Protein AF-A0A7C1IPH8-F1 (afdb_monomer)

Foldseek 3Di:
DDDDDPPPPQPPWDFPDKDKAFALFKKWFFQQQFKKAWQAAWKWKDDDPDTDIHHHGDMDTDPRDSATIMMHGDDGDITIMTRTDGDDPDDDPDPPPRPDMDTFDPLLSVCSNPPDLALVVLCVSLVVGPGPNSNLVSLVVSCVSPVPDPSSVVVSVVSVVVVD

Secondary structure (DSSP, 8-state):
-------------EEEEEEEE-TT--EEPPTT--EEEEEESEEEEEETTEEEEE-TT-EEE----SSPPEEEEESSSPEEEEEEE---SS--------PPPEEPPHHHHHHHHS--S-HHHHHHHHHH--SHHHHHHHHHHHHHH-TT-HHHHHHHHHHHHTT-

Mean predicted aligned error: 10.87 Å

Radius of gyration: 18.52 Å; Cα contacts (8 Å, |Δi|>4): 297; chains: 1; bounding box: 38×37×66 Å

Structure (mmCIF, N/CA/C/O backbone):
data_AF-A0A7C1IPH8-F1
#
_entry.id   AF-A0A7C1IPH8-F1
#
loop_
_atom_site.group_PDB
_atom_site.id
_atom_site.type_symbol
_atom_site.label_atom_id
_atom_site.label_alt_id
_atom_site.label_comp_id
_atom_site.label_asym_id
_atom_site.label_entity_id
_atom_site.label_seq_id
_atom_site.pdbx_PDB_ins_code
_atom_site.Cartn_x
_atom_site.Cartn_y
_atom_site.Cartn_z
_atom_site.occupancy
_atom_site.B_iso_or_equiv
_atom_site.auth_seq_id
_atom_site.auth_comp_id
_atom_site.auth_asym_id
_atom_site.auth_atom_id
_atom_site.pdbx_PDB_model_num
ATOM 1 N N . MET A 1 1 ? -18.728 -24.948 50.540 1.00 36.88 1 MET A N 1
ATOM 2 C CA . MET A 1 1 ? -18.275 -24.980 49.131 1.00 36.88 1 MET A CA 1
ATOM 3 C C . MET A 1 1 ? -18.572 -23.622 48.526 1.00 36.88 1 MET A C 1
ATOM 5 O O . MET A 1 1 ? -19.739 -23.304 48.359 1.00 36.88 1 MET A O 1
ATOM 9 N N . SER A 1 2 ? -17.550 -22.794 48.306 1.00 34.00 2 SER A N 1
ATOM 10 C CA . SER A 1 2 ? -17.708 -21.479 47.674 1.00 34.00 2 SER A CA 1
ATOM 11 C C . SER A 1 2 ? -17.133 -21.572 46.264 1.00 34.00 2 SER A C 1
ATOM 13 O O . SER A 1 2 ? -15.961 -21.910 46.103 1.00 34.00 2 SER A O 1
ATOM 15 N N . LEU A 1 3 ? -17.974 -21.373 45.250 1.00 33.91 3 LEU A N 1
ATOM 16 C CA . LEU A 1 3 ? -17.565 -21.353 43.848 1.00 33.91 3 LEU A CA 1
ATOM 17 C C . LEU A 1 3 ? -16.986 -19.968 43.540 1.00 33.91 3 LEU A C 1
ATOM 19 O O . LEU A 1 3 ? -17.721 -18.994 43.395 1.00 33.91 3 LEU A O 1
ATOM 23 N N . SER A 1 4 ? -15.660 -19.879 43.452 1.00 34.00 4 SER A N 1
ATOM 24 C CA . SER A 1 4 ? -14.969 -18.685 42.967 1.00 34.00 4 SER A CA 1
ATOM 25 C C . SER A 1 4 ? -15.110 -18.602 41.448 1.00 34.00 4 SER A C 1
ATOM 27 O O . SER A 1 4 ? -14.339 -19.210 40.709 1.00 34.00 4 SER A O 1
ATOM 29 N N . PHE A 1 5 ? -16.091 -17.842 40.965 1.00 37.19 5 PHE A N 1
ATOM 30 C CA . PHE A 1 5 ? -16.145 -17.448 39.560 1.00 37.19 5 PHE A CA 1
ATOM 31 C C . PHE A 1 5 ? -15.049 -16.411 39.305 1.00 37.19 5 PHE A C 1
ATOM 33 O O . PHE A 1 5 ? -15.178 -15.239 39.650 1.00 37.19 5 PHE A O 1
ATOM 40 N N . THR A 1 6 ? -13.934 -16.841 38.714 1.00 37.81 6 THR A N 1
ATOM 41 C CA . THR A 1 6 ? -12.937 -15.916 38.170 1.00 37.81 6 THR A CA 1
ATOM 42 C C . THR A 1 6 ? -13.514 -15.305 36.896 1.00 37.81 6 THR A C 1
ATOM 44 O O . THR A 1 6 ? -13.303 -15.814 35.796 1.00 37.81 6 THR A O 1
ATOM 47 N N . THR A 1 7 ? -14.280 -14.223 37.035 1.00 38.22 7 THR A N 1
ATOM 48 C CA . THR A 1 7 ? -14.672 -13.385 35.900 1.00 38.22 7 THR A CA 1
ATOM 49 C C . THR A 1 7 ? -13.395 -12.861 35.249 1.00 38.22 7 THR A C 1
ATOM 51 O O . THR A 1 7 ? -12.765 -11.925 35.740 1.00 38.22 7 THR A O 1
ATOM 54 N N . ARG A 1 8 ? -12.978 -13.480 34.138 1.00 40.91 8 ARG A N 1
ATOM 55 C CA . ARG A 1 8 ? -12.065 -12.839 33.191 1.00 40.91 8 ARG A CA 1
ATOM 56 C C . ARG A 1 8 ? -12.811 -11.619 32.666 1.00 40.91 8 ARG A C 1
ATOM 58 O O . ARG A 1 8 ? -13.712 -11.760 31.847 1.00 40.91 8 ARG A O 1
ATOM 65 N N . ILE A 1 9 ? -12.463 -10.434 33.157 1.00 48.25 9 ILE A N 1
ATOM 66 C CA . ILE A 1 9 ? -12.858 -9.181 32.518 1.00 48.25 9 ILE A CA 1
ATOM 67 C C . ILE A 1 9 ? -12.141 -9.174 31.165 1.00 48.25 9 ILE A C 1
ATOM 69 O O . ILE A 1 9 ? -10.953 -8.870 31.075 1.00 48.25 9 ILE A O 1
ATOM 73 N N . ILE A 1 10 ? -12.834 -9.618 30.118 1.00 45.31 10 ILE A N 1
ATOM 74 C CA . ILE A 1 10 ? -12.374 -9.461 28.744 1.00 45.31 10 ILE A CA 1
ATOM 75 C C . ILE A 1 10 ? -12.617 -7.988 28.430 1.00 45.31 10 ILE A C 1
ATOM 77 O O . ILE A 1 10 ? -13.758 -7.585 28.214 1.00 45.31 10 ILE A O 1
ATOM 81 N N . ASN A 1 11 ? -11.573 -7.161 28.493 1.00 48.81 11 ASN A N 1
ATOM 82 C CA . ASN A 1 11 ? -11.686 -5.777 28.042 1.00 48.81 11 ASN A CA 1
ATOM 83 C C . ASN A 1 11 ? -12.202 -5.783 26.593 1.00 48.81 11 ASN A C 1
ATOM 85 O O . ASN A 1 11 ? -11.651 -6.528 25.772 1.00 48.81 11 ASN A O 1
ATOM 89 N N . PRO A 1 12 ? -13.243 -4.998 26.261 1.00 55.94 12 PRO A N 1
ATOM 90 C CA . PRO A 1 12 ? -13.716 -4.915 24.891 1.00 55.94 12 PRO A CA 1
ATOM 91 C C . PRO A 1 12 ? -12.575 -4.418 24.001 1.00 55.94 12 PRO A C 1
ATOM 93 O O . PRO A 1 12 ? -11.804 -3.543 24.395 1.00 55.94 12 PRO A O 1
ATOM 96 N N . THR A 1 13 ? -12.447 -4.999 22.809 1.00 66.00 13 THR A N 1
ATOM 97 C CA . THR A 1 13 ? -11.514 -4.518 21.789 1.00 66.00 13 THR A CA 1
ATOM 98 C C . THR A 1 13 ? -11.797 -3.041 21.517 1.00 66.00 13 THR A C 1
ATOM 100 O O . THR A 1 13 ? -12.854 -2.697 20.989 1.00 66.00 13 THR A O 1
ATOM 103 N N . GLU A 1 14 ? -10.872 -2.167 21.903 1.00 79.88 14 GLU A N 1
ATOM 104 C CA . GLU A 1 14 ? -11.040 -0.722 21.778 1.00 79.88 14 GLU A CA 1
ATOM 105 C C . GLU A 1 14 ? -10.622 -0.285 20.371 1.00 79.88 14 GLU A C 1
ATOM 107 O O . GLU A 1 14 ? -9.553 -0.656 19.881 1.00 79.88 14 GLU A O 1
ATOM 112 N N . VAL A 1 15 ? -11.466 0.497 19.699 1.00 83.69 15 VAL A N 1
ATOM 113 C CA . VAL A 1 15 ? -11.115 1.101 18.409 1.00 83.69 15 VAL A CA 1
ATOM 114 C C . VAL A 1 15 ? -10.265 2.337 18.688 1.00 83.69 15 VAL A C 1
ATOM 116 O O . VAL A 1 15 ? -10.769 3.333 19.194 1.00 83.69 15 VAL A O 1
ATOM 119 N N . LEU A 1 16 ? -8.978 2.276 18.345 1.00 83.81 16 LEU A N 1
ATOM 120 C CA . LEU A 1 16 ? -8.048 3.400 18.502 1.00 83.81 16 LEU A CA 1
ATOM 121 C C . LEU A 1 16 ? -8.260 4.463 17.429 1.00 83.81 16 LEU A C 1
ATOM 123 O O . LEU A 1 16 ? -8.065 5.651 17.663 1.00 83.81 16 LEU A O 1
ATOM 127 N N . MET A 1 17 ? -8.606 4.019 16.224 1.00 85.94 17 MET A N 1
ATOM 128 C CA . MET A 1 17 ? -8.743 4.878 15.060 1.00 85.94 17 MET A CA 1
ATOM 129 C C . MET A 1 17 ? -9.643 4.213 14.030 1.00 85.94 17 MET A C 1
ATOM 131 O O . MET A 1 17 ? -9.601 2.996 13.843 1.00 85.94 17 MET A O 1
ATOM 135 N N . ARG A 1 18 ? -10.399 5.038 13.309 1.00 91.19 18 ARG A N 1
ATOM 136 C CA . ARG A 1 18 ? -11.111 4.639 12.101 1.00 91.19 18 ARG A CA 1
ATOM 137 C C . ARG A 1 18 ? -10.546 5.412 10.912 1.00 91.19 18 ARG A C 1
ATOM 139 O O . ARG A 1 18 ? -10.601 6.637 10.891 1.00 91.19 18 ARG A O 1
ATOM 146 N N . LEU A 1 19 ? -9.994 4.684 9.950 1.00 89.94 19 LEU A N 1
ATOM 147 C CA . LEU A 1 19 ? -9.531 5.202 8.672 1.00 89.94 19 LEU A CA 1
ATOM 148 C C . LEU A 1 19 ? -10.646 5.042 7.639 1.00 89.94 19 LEU A C 1
ATOM 150 O O . LEU A 1 19 ? -11.182 3.949 7.458 1.00 89.94 19 LEU A O 1
ATOM 154 N N . VAL A 1 20 ? -10.945 6.132 6.942 1.00 92.69 20 VAL A N 1
ATOM 155 C CA . VAL A 1 20 ? -11.792 6.139 5.750 1.00 92.69 20 VAL A CA 1
ATOM 156 C C . VAL A 1 20 ? -10.888 6.400 4.551 1.00 92.69 20 VAL A C 1
ATOM 158 O O . VAL A 1 20 ? -10.211 7.427 4.519 1.00 92.69 20 VAL A O 1
ATOM 161 N N . ALA A 1 21 ? -10.849 5.467 3.601 1.00 88.75 21 ALA A N 1
ATOM 162 C CA . ALA A 1 21 ? -10.039 5.578 2.391 1.00 88.75 21 ALA A CA 1
ATOM 163 C C . ALA A 1 21 ? -10.924 5.518 1.141 1.00 88.75 21 ALA A C 1
ATOM 165 O O . ALA A 1 21 ? -11.785 4.639 1.019 1.00 88.75 21 ALA A O 1
ATOM 166 N N . TYR A 1 22 ? -10.712 6.460 0.220 1.00 89.56 22 TYR A N 1
ATOM 167 C CA . TYR A 1 22 ? -11.470 6.543 -1.026 1.00 89.56 22 TYR A CA 1
ATOM 168 C C . TYR A 1 22 ? -10.852 5.659 -2.118 1.00 89.56 22 TYR A C 1
ATOM 170 O O . TYR A 1 22 ? -9.647 5.392 -2.082 1.00 89.56 22 TYR A O 1
ATOM 178 N N . PRO A 1 23 ? -11.653 5.199 -3.097 1.00 84.56 23 PRO A N 1
ATOM 179 C CA . PRO A 1 23 ? -11.152 4.414 -4.222 1.00 84.56 23 PRO A CA 1
ATOM 180 C C . PRO A 1 23 ? -9.942 5.062 -4.902 1.00 84.56 23 PRO A C 1
ATOM 182 O O . PRO A 1 23 ? -9.924 6.270 -5.131 1.00 84.56 23 PRO A O 1
ATOM 185 N N . GLY A 1 24 ? -8.934 4.249 -5.220 1.00 80.44 24 GLY A N 1
ATOM 186 C CA . GLY A 1 24 ? -7.687 4.710 -5.841 1.00 80.44 24 GLY A CA 1
ATOM 187 C C . GLY A 1 24 ? -6.707 5.402 -4.888 1.00 80.44 24 GLY A C 1
ATOM 188 O O . GLY A 1 24 ? -5.622 5.788 -5.315 1.00 80.44 24 GLY A O 1
ATOM 189 N N . GLU A 1 25 ? -7.043 5.551 -3.604 1.00 86.12 25 GLU A N 1
ATOM 190 C CA . GLU A 1 25 ? -6.123 6.095 -2.610 1.00 86.12 25 GLU A CA 1
ATOM 191 C C . GLU A 1 25 ? -5.395 4.991 -1.839 1.00 86.12 25 GLU A C 1
ATOM 193 O O . GLU A 1 25 ? -5.868 3.863 -1.684 1.00 86.12 25 GLU A O 1
ATOM 198 N N . ALA A 1 26 ? -4.233 5.335 -1.295 1.00 88.38 26 ALA A N 1
ATOM 199 C CA . ALA A 1 26 ? -3.554 4.503 -0.320 1.00 88.38 26 ALA A CA 1
ATOM 200 C C . ALA A 1 26 ? -3.078 5.338 0.867 1.00 88.38 26 ALA A C 1
ATOM 202 O O . ALA A 1 26 ? -2.808 6.538 0.776 1.00 88.38 26 ALA A O 1
ATOM 203 N N . TYR A 1 27 ? -2.993 4.680 2.011 1.00 89.62 27 TYR A N 1
ATOM 204 C CA . TYR A 1 27 ? -2.721 5.304 3.292 1.00 89.62 27 TYR A CA 1
ATOM 205 C C . TYR A 1 27 ? -1.700 4.490 4.058 1.00 89.62 27 TYR A C 1
ATOM 207 O O . TYR A 1 27 ? -1.701 3.260 4.030 1.00 89.62 27 TYR A O 1
ATOM 215 N N . ARG A 1 28 ? -0.846 5.188 4.796 1.00 89.31 28 ARG A N 1
ATOM 216 C CA . ARG A 1 28 ? 0.034 4.577 5.782 1.00 89.31 28 ARG A CA 1
ATOM 217 C C . ARG A 1 28 ? -0.700 4.478 7.105 1.00 89.31 28 ARG A C 1
ATOM 219 O O . ARG A 1 28 ? -1.205 5.478 7.619 1.00 89.31 28 ARG A O 1
ATOM 226 N N . LEU A 1 29 ? -0.729 3.274 7.657 1.00 88.00 29 LEU A N 1
ATOM 227 C CA . LEU A 1 29 ? -1.179 3.041 9.017 1.00 88.00 29 LEU A CA 1
ATOM 228 C C . LEU A 1 29 ? -0.115 3.518 10.014 1.00 88.00 29 LEU A C 1
ATOM 230 O O . LEU A 1 29 ? 1.077 3.470 9.702 1.00 88.00 29 LEU A O 1
ATOM 234 N N . PRO A 1 30 ? -0.516 3.947 11.219 1.00 82.00 30 PRO A N 1
ATOM 235 C CA . PRO A 1 30 ? 0.409 4.346 12.272 1.00 82.00 30 PRO A CA 1
ATOM 236 C C . PRO A 1 30 ? 1.481 3.281 12.524 1.00 82.00 30 PRO A C 1
ATOM 238 O O . PRO A 1 30 ? 1.187 2.078 12.534 1.00 82.00 30 PRO A O 1
ATOM 241 N N . ALA A 1 31 ? 2.721 3.709 12.764 1.00 75.00 31 ALA A N 1
ATOM 242 C CA . ALA A 1 31 ? 3.764 2.794 13.219 1.00 75.00 31 ALA A CA 1
ATOM 243 C C . ALA A 1 31 ? 3.320 2.107 14.524 1.00 75.00 31 ALA A C 1
ATOM 245 O O . ALA A 1 31 ? 2.668 2.719 15.370 1.00 75.00 31 ALA A O 1
ATOM 246 N N . GLY A 1 32 ? 3.624 0.816 14.672 1.00 75.12 32 GLY A N 1
ATOM 247 C CA . GLY A 1 32 ? 3.166 0.034 15.824 1.00 75.12 32 GLY A CA 1
ATOM 248 C C . GLY A 1 32 ? 1.694 -0.401 15.788 1.00 75.12 32 GLY A C 1
ATOM 249 O O . GLY A 1 32 ? 1.239 -1.009 16.758 1.00 75.12 32 GLY A O 1
ATOM 250 N N . THR A 1 33 ? 0.957 -0.158 14.693 1.00 80.56 33 THR A N 1
ATOM 251 C CA . THR A 1 33 ? -0.367 -0.771 14.475 1.00 80.56 33 THR A CA 1
ATOM 252 C C . THR A 1 33 ? -0.250 -2.289 14.585 1.00 80.56 33 THR A C 1
ATOM 254 O O . THR A 1 33 ? 0.511 -2.902 13.841 1.00 80.56 33 THR A O 1
ATOM 257 N N . ARG A 1 34 ? -1.006 -2.895 15.507 1.00 81.19 34 ARG A N 1
ATOM 258 C CA . ARG A 1 34 ? -0.957 -4.346 15.769 1.00 81.19 34 ARG A CA 1
ATOM 259 C C . ARG A 1 34 ? -2.128 -5.108 15.194 1.00 81.19 34 ARG A C 1
ATOM 261 O O . ARG A 1 34 ? -1.995 -6.278 14.875 1.00 81.19 34 ARG A O 1
ATOM 268 N N . HIS A 1 35 ? -3.284 -4.470 15.104 1.00 87.62 35 HIS A N 1
ATOM 269 C CA . HIS A 1 35 ? -4.503 -5.135 14.694 1.00 87.62 35 HIS A CA 1
ATOM 270 C C . HIS A 1 35 ? -5.353 -4.190 13.881 1.00 87.62 35 HIS A C 1
ATOM 272 O O . HIS A 1 35 ? -5.535 -3.030 14.256 1.00 87.62 35 HIS A O 1
ATOM 278 N N . VAL A 1 36 ? -5.899 -4.724 12.798 1.00 91.12 36 VAL A N 1
ATOM 279 C CA . VAL A 1 36 ? -6.865 -4.013 11.975 1.00 91.12 36 VAL A CA 1
ATOM 280 C C . VAL A 1 36 ? -8.072 -4.883 11.696 1.00 91.12 36 VAL A C 1
ATOM 282 O O . VAL A 1 36 ? -7.944 -6.106 11.611 1.00 91.12 36 VAL A O 1
ATOM 285 N N . ARG A 1 37 ? -9.230 -4.246 11.542 1.00 93.69 37 ARG A N 1
ATOM 286 C CA . ARG A 1 37 ? -10.480 -4.876 11.112 1.00 93.69 37 ARG A CA 1
ATOM 287 C C . ARG A 1 37 ? -11.121 -4.049 10.011 1.00 93.69 37 ARG A C 1
ATOM 289 O O . ARG A 1 37 ? -11.152 -2.822 10.105 1.00 93.69 37 ARG A O 1
ATOM 296 N N . ILE A 1 38 ? -11.659 -4.715 8.998 1.00 94.25 38 ILE A N 1
ATOM 297 C CA . ILE A 1 38 ? -12.398 -4.047 7.928 1.00 94.25 38 ILE A CA 1
ATOM 298 C C . ILE A 1 38 ? -13.866 -3.955 8.327 1.00 94.25 38 ILE A C 1
ATOM 300 O O . ILE A 1 38 ? -14.495 -4.959 8.644 1.00 94.25 38 ILE A O 1
ATOM 304 N N . GLN A 1 39 ? -14.412 -2.745 8.330 1.00 93.75 39 GLN A N 1
ATOM 305 C CA . GLN A 1 39 ? -15.835 -2.502 8.571 1.00 93.75 39 GLN A CA 1
ATOM 306 C C .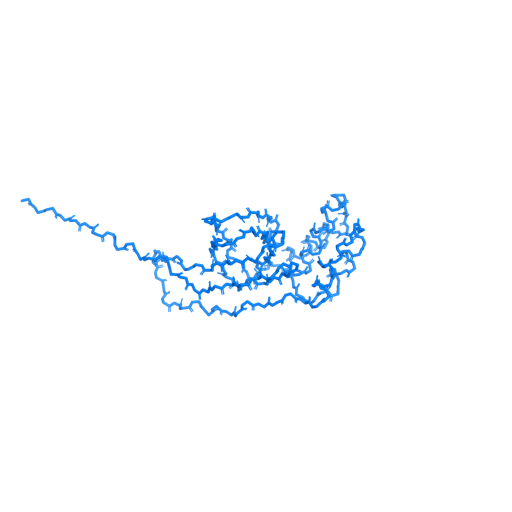 GLN A 1 39 ? -16.626 -2.450 7.265 1.00 93.75 39 GLN A C 1
ATOM 308 O O . GLN A 1 39 ? -17.755 -2.922 7.209 1.00 93.75 39 GLN A O 1
ATOM 313 N N . ASN A 1 40 ? -16.034 -1.888 6.210 1.00 92.94 40 ASN A N 1
ATOM 314 C CA . ASN A 1 40 ? -16.680 -1.760 4.908 1.00 92.94 40 ASN A CA 1
ATOM 315 C C . ASN A 1 40 ? -15.653 -1.813 3.779 1.00 92.94 40 ASN A C 1
ATOM 317 O O . ASN A 1 40 ? -14.570 -1.252 3.928 1.00 92.94 40 ASN A O 1
ATOM 321 N N . GLY A 1 41 ? -16.028 -2.401 2.642 1.00 90.19 41 GLY A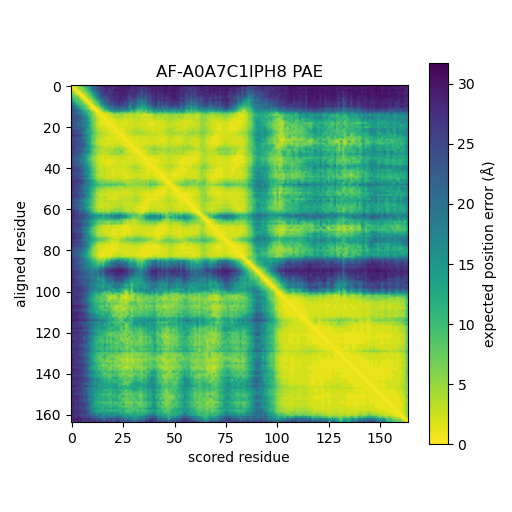 N 1
ATOM 322 C CA . GLY A 1 41 ? -15.163 -2.541 1.470 1.00 90.19 41 GLY A CA 1
ATOM 323 C C . GLY A 1 41 ? -14.175 -3.703 1.587 1.00 90.19 41 GLY A C 1
ATOM 324 O O . GLY A 1 41 ? -14.239 -4.501 2.518 1.00 90.19 41 GLY A O 1
ATOM 325 N N . HIS A 1 42 ? -13.267 -3.793 0.618 1.00 90.00 42 HIS A N 1
ATOM 326 C CA . HIS A 1 42 ? -12.136 -4.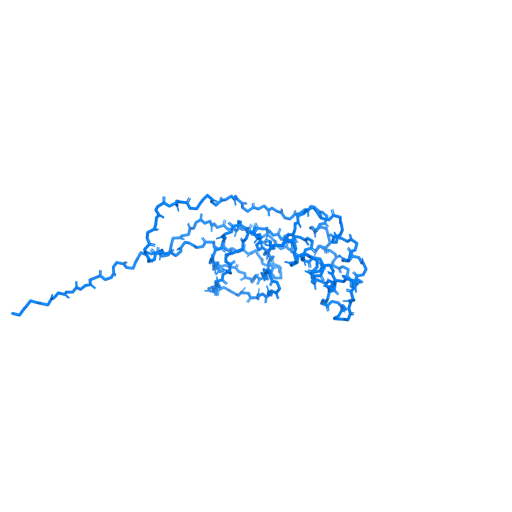715 0.651 1.00 90.00 42 HIS A CA 1
ATOM 327 C C . HIS A 1 42 ? -10.849 -3.902 0.722 1.00 90.00 42 HIS A C 1
ATOM 329 O O . HIS A 1 42 ? -10.739 -2.851 0.091 1.00 90.00 42 HIS A O 1
ATOM 335 N N . ALA A 1 43 ? -9.883 -4.377 1.493 1.00 92.94 43 ALA A N 1
ATOM 336 C CA . ALA A 1 43 ? -8.579 -3.760 1.628 1.00 92.94 43 ALA A CA 1
ATOM 337 C C . ALA A 1 43 ? -7.515 -4.667 1.034 1.00 92.94 43 ALA A C 1
ATOM 339 O O . ALA A 1 43 ? -7.503 -5.870 1.285 1.00 92.94 43 ALA A O 1
ATOM 340 N N . TRP A 1 44 ? -6.567 -4.065 0.333 1.00 90.94 44 TRP A N 1
ATOM 341 C CA . TRP A 1 44 ? -5.241 -4.629 0.181 1.00 90.94 44 TRP A CA 1
ATOM 342 C C . TRP A 1 44 ? -4.322 -3.957 1.192 1.00 90.94 44 TRP A C 1
ATOM 344 O O . TRP A 1 44 ? -4.258 -2.728 1.272 1.00 90.94 44 TRP A O 1
ATOM 354 N N . LEU A 1 45 ? -3.635 -4.765 1.990 1.00 90.00 45 LEU A N 1
ATOM 355 C CA . LEU A 1 45 ? -2.716 -4.312 3.019 1.00 90.00 45 LEU A CA 1
ATOM 356 C C . LEU A 1 45 ? -1.341 -4.924 2.778 1.00 90.00 45 LEU A C 1
ATOM 358 O O . LEU A 1 45 ? -1.213 -6.141 2.658 1.00 90.00 45 LEU A O 1
ATOM 362 N N . SER A 1 46 ? -0.312 -4.082 2.771 1.00 86.31 46 SER A N 1
ATOM 363 C CA . SER A 1 46 ? 1.080 -4.494 2.607 1.00 86.31 46 SER A CA 1
ATOM 364 C C . SER A 1 46 ? 1.931 -4.093 3.800 1.00 86.31 46 SER A C 1
ATOM 366 O O . SER A 1 46 ? 2.017 -2.915 4.169 1.00 86.31 46 SER A O 1
ATOM 368 N N . LEU A 1 47 ? 2.587 -5.084 4.402 1.00 82.31 47 LEU A N 1
ATOM 369 C CA . LEU A 1 47 ? 3.527 -4.905 5.505 1.00 82.31 47 LEU A CA 1
ATOM 370 C C . LEU A 1 47 ? 4.634 -5.964 5.429 1.00 82.31 47 LEU A C 1
ATOM 372 O O . LEU A 1 47 ? 4.352 -7.153 5.349 1.00 82.31 47 LEU A O 1
ATOM 376 N N . GLN A 1 48 ? 5.903 -5.545 5.485 1.00 72.56 48 GLN A N 1
ATOM 377 C CA . GLN A 1 48 ? 7.075 -6.430 5.617 1.00 72.56 48 GLN A CA 1
ATOM 378 C C . GLN A 1 48 ? 7.127 -7.649 4.689 1.00 72.56 48 GLN A C 1
ATOM 380 O O . GLN A 1 48 ? 7.477 -8.740 5.123 1.00 72.56 48 GLN A O 1
ATOM 385 N N . GLY A 1 49 ? 6.816 -7.512 3.403 1.00 66.12 49 GLY A N 1
ATOM 386 C CA . GLY A 1 49 ? 6.910 -8.700 2.550 1.00 66.12 49 GLY A CA 1
ATOM 387 C C . GLY A 1 49 ? 5.638 -9.546 2.520 1.00 66.12 49 GLY A C 1
ATOM 388 O O . GLY A 1 49 ? 5.622 -10.569 1.839 1.00 66.12 49 GLY A O 1
ATOM 389 N N . ARG A 1 50 ? 4.581 -9.136 3.227 1.00 75.06 50 ARG A N 1
ATOM 390 C CA . ARG A 1 50 ? 3.299 -9.831 3.249 1.00 75.06 50 ARG A CA 1
ATOM 391 C C . ARG A 1 50 ? 2.199 -8.910 2.752 1.00 75.06 50 ARG A C 1
ATOM 393 O O . ARG A 1 50 ? 1.976 -7.838 3.311 1.00 75.06 50 ARG A O 1
ATOM 400 N N . ASP A 1 51 ? 1.531 -9.370 1.707 1.00 84.06 51 ASP A N 1
ATOM 401 C CA . ASP A 1 51 ? 0.335 -8.739 1.171 1.00 84.06 51 ASP A CA 1
ATOM 402 C C . ASP A 1 51 ? -0.868 -9.558 1.617 1.00 84.06 51 ASP A C 1
ATOM 404 O O . ASP A 1 51 ? -0.863 -10.790 1.534 1.00 84.06 51 ASP A O 1
ATOM 408 N N . VAL A 1 52 ? -1.865 -8.874 2.160 1.00 87.19 52 VAL A N 1
ATOM 409 C CA . VAL A 1 52 ? -3.082 -9.489 2.677 1.00 87.19 52 VAL A CA 1
ATOM 410 C C . VAL A 1 52 ? -4.262 -8.747 2.083 1.00 87.19 52 VAL A C 1
ATOM 412 O O . VAL A 1 52 ? -4.333 -7.521 2.150 1.00 87.19 52 VAL A O 1
ATOM 415 N N . VAL A 1 53 ? -5.182 -9.505 1.500 1.00 89.38 53 VAL A N 1
ATOM 416 C CA . VAL A 1 53 ? -6.496 -9.001 1.117 1.00 89.38 53 VAL A CA 1
ATOM 417 C C . VAL A 1 53 ? -7.444 -9.278 2.271 1.00 89.38 53 VAL A C 1
ATOM 419 O O . VAL A 1 53 ? -7.441 -10.388 2.796 1.00 89.38 53 VAL A O 1
ATOM 422 N N . LEU A 1 54 ? -8.203 -8.266 2.681 1.00 91.56 54 LEU A N 1
ATOM 423 C CA . LEU A 1 54 ? -9.186 -8.369 3.752 1.00 91.56 54 LEU A CA 1
ATOM 424 C C . LEU A 1 54 ? -10.545 -7.869 3.265 1.00 91.56 54 LEU A C 1
ATOM 426 O O . LEU A 1 54 ? -10.635 -6.773 2.712 1.00 91.56 54 LEU A O 1
ATOM 430 N N . GLY A 1 55 ? -11.591 -8.653 3.484 1.00 90.12 55 GLY A N 1
ATOM 431 C CA . GLY A 1 55 ? -12.988 -8.285 3.264 1.00 90.12 55 GLY A CA 1
ATOM 432 C C . GLY A 1 55 ? -13.701 -7.808 4.535 1.00 90.12 55 GLY A C 1
ATOM 433 O O . GLY A 1 55 ? -13.109 -7.789 5.616 1.00 90.12 55 GLY A O 1
ATOM 434 N N . PRO A 1 56 ? -14.983 -7.417 4.434 1.00 91.06 56 PRO A N 1
ATOM 435 C CA . PRO A 1 56 ? -15.764 -6.927 5.568 1.00 91.06 56 PRO A CA 1
ATOM 436 C C . PRO A 1 56 ? -15.816 -7.923 6.733 1.00 91.06 56 PRO A C 1
ATOM 438 O O . PRO A 1 56 ? -16.048 -9.113 6.546 1.00 91.06 56 PRO A O 1
ATOM 441 N N . GLY A 1 57 ? -15.614 -7.425 7.952 1.00 87.75 57 GLY A N 1
ATOM 442 C CA . GLY A 1 57 ? -15.561 -8.223 9.178 1.00 87.75 57 GLY A CA 1
ATOM 443 C C . GLY A 1 57 ? -14.229 -8.944 9.403 1.00 87.75 57 GLY A C 1
ATOM 444 O O . GLY A 1 57 ? -13.938 -9.322 10.541 1.00 87.75 57 GLY A O 1
ATOM 445 N N . GLU A 1 58 ? -13.392 -9.089 8.371 1.00 91.56 58 GLU A N 1
ATOM 446 C CA . GLU A 1 58 ? -12.097 -9.744 8.507 1.00 91.56 58 GLU A CA 1
ATOM 447 C C . GLU A 1 58 ? -11.117 -8.893 9.311 1.00 91.56 58 GLU A C 1
ATOM 449 O O . GLU A 1 58 ? -11.127 -7.654 9.311 1.00 91.56 58 GLU A O 1
ATOM 454 N N . ARG A 1 59 ? -10.249 -9.605 10.025 1.00 89.19 59 ARG A N 1
ATOM 455 C CA . ARG A 1 59 ? -9.279 -9.049 10.953 1.00 89.19 59 ARG A CA 1
ATOM 456 C C . ARG A 1 59 ? -7.925 -9.686 10.702 1.00 89.19 59 ARG A C 1
ATOM 458 O O . ARG A 1 59 ? -7.835 -10.898 10.541 1.00 89.19 59 ARG A O 1
ATOM 465 N N . THR A 1 60 ? -6.866 -8.886 10.773 1.00 87.94 60 THR A N 1
ATOM 466 C CA . THR A 1 60 ? -5.501 -9.417 10.806 1.00 87.94 60 THR A CA 1
ATOM 467 C C . THR A 1 60 ? -4.695 -8.798 11.933 1.00 87.94 60 THR A C 1
ATOM 469 O O . THR A 1 60 ? -4.849 -7.618 12.270 1.00 87.94 60 THR A O 1
ATOM 472 N N . ALA A 1 61 ? -3.807 -9.610 12.500 1.00 85.62 61 ALA A N 1
ATOM 473 C CA . ALA A 1 61 ? -2.675 -9.110 13.252 1.00 85.62 61 ALA A CA 1
ATOM 474 C C . ALA A 1 61 ? -1.608 -8.609 12.273 1.00 85.62 61 ALA A C 1
ATOM 476 O O . ALA A 1 61 ? -1.366 -9.204 11.220 1.00 85.62 61 ALA A O 1
ATOM 477 N N . LEU A 1 62 ? -0.995 -7.493 12.630 1.00 79.75 62 LEU A N 1
ATOM 478 C CA . LEU A 1 62 ? 0.164 -6.910 11.989 1.00 79.75 62 LEU A CA 1
ATOM 479 C C . LEU A 1 62 ? 1.332 -7.087 12.951 1.00 79.75 62 LEU A C 1
ATOM 481 O O . LEU A 1 62 ? 1.223 -6.784 14.142 1.00 79.75 62 LEU A O 1
ATOM 485 N N . ASN A 1 63 ? 2.457 -7.574 12.439 1.00 71.19 63 ASN A N 1
ATOM 486 C CA . ASN A 1 63 ? 3.673 -7.612 13.235 1.00 71.19 63 ASN A CA 1
ATOM 487 C C . ASN A 1 63 ? 4.052 -6.176 13.604 1.00 71.19 63 ASN A C 1
ATOM 489 O O . ASN A 1 63 ? 4.049 -5.289 12.749 1.00 71.19 63 ASN A O 1
ATOM 493 N N . THR A 1 64 ? 4.386 -5.945 14.873 1.00 62.97 64 THR A N 1
ATOM 494 C CA . THR A 1 64 ? 4.868 -4.646 15.345 1.00 62.97 64 THR A CA 1
ATOM 495 C C . THR A 1 64 ? 6.174 -4.303 14.656 1.00 62.97 64 THR A C 1
ATOM 497 O O . THR A 1 64 ? 7.246 -4.730 15.080 1.00 62.97 64 THR A O 1
ATOM 500 N N . SER A 1 65 ? 6.079 -3.537 13.578 1.00 62.25 65 SER A N 1
ATOM 501 C CA . SER A 1 65 ? 7.224 -2.969 12.892 1.00 62.25 65 SER A CA 1
ATOM 502 C C . SER A 1 65 ? 7.349 -1.489 13.213 1.00 62.25 65 SER A C 1
ATOM 504 O O . SER A 1 65 ? 6.345 -0.792 13.376 1.00 62.25 65 SER A O 1
ATOM 506 N N . ALA A 1 66 ? 8.591 -1.002 13.222 1.00 63.59 66 ALA A N 1
ATOM 507 C CA . ALA A 1 66 ? 8.879 0.422 13.108 1.00 63.59 66 ALA A CA 1
ATOM 508 C C . ALA A 1 66 ? 8.344 1.021 11.790 1.00 63.59 66 ALA A C 1
ATOM 510 O O . ALA A 1 66 ? 8.122 2.225 11.702 1.00 63.59 66 ALA A O 1
ATOM 511 N N . GLU A 1 67 ? 8.115 0.201 10.760 1.00 70.56 67 GLU A N 1
ATOM 512 C CA . GLU A 1 67 ? 7.573 0.656 9.485 1.00 70.56 67 GLU A CA 1
ATOM 513 C C . GLU A 1 67 ? 6.043 0.593 9.461 1.00 70.56 67 GLU A C 1
ATOM 515 O O . GLU A 1 67 ? 5.431 -0.423 9.787 1.00 70.56 67 GLU A O 1
ATOM 520 N N . ALA A 1 68 ? 5.435 1.674 8.979 1.00 80.06 68 ALA A N 1
ATOM 521 C CA . ALA A 1 68 ? 4.010 1.743 8.694 1.00 80.06 68 ALA A CA 1
ATOM 522 C C . ALA A 1 68 ? 3.588 0.707 7.635 1.00 80.06 68 ALA A C 1
ATOM 524 O O . ALA A 1 68 ? 4.246 0.563 6.598 1.00 80.06 68 ALA A O 1
ATOM 525 N N . ALA A 1 69 ? 2.464 0.027 7.876 1.00 86.75 69 ALA A N 1
ATOM 526 C CA . ALA A 1 69 ? 1.769 -0.735 6.841 1.00 86.75 69 ALA A CA 1
ATOM 527 C C . ALA A 1 69 ? 1.115 0.227 5.842 1.00 86.75 69 ALA A C 1
ATOM 529 O O . ALA A 1 69 ? 0.671 1.307 6.233 1.00 86.75 69 ALA A O 1
ATOM 530 N N . ILE A 1 70 ? 1.031 -0.164 4.572 1.00 88.94 70 ILE A N 1
ATOM 531 C CA . ILE A 1 70 ? 0.262 0.567 3.558 1.00 88.94 70 ILE A CA 1
ATOM 532 C C . ILE A 1 70 ? -1.049 -0.173 3.334 1.00 88.94 70 ILE A C 1
ATOM 534 O O . ILE A 1 70 ? -1.052 -1.395 3.205 1.00 88.94 70 ILE A O 1
ATOM 538 N N . VAL A 1 71 ? -2.151 0.564 3.290 1.00 91.81 71 VAL A N 1
ATOM 539 C CA . VAL A 1 71 ? -3.477 0.044 2.970 1.00 91.81 71 VAL A CA 1
ATOM 540 C C . VAL A 1 71 ? -4.072 0.812 1.801 1.00 91.81 71 VAL A C 1
ATOM 542 O O . VAL A 1 71 ? -3.938 2.033 1.728 1.00 91.81 71 VAL A O 1
ATOM 545 N N . SER A 1 72 ? -4.740 0.102 0.902 1.00 89.69 72 SER A N 1
ATOM 546 C CA . SER A 1 72 ? -5.505 0.680 -0.199 1.00 89.69 72 SER A CA 1
ATOM 547 C C . SER A 1 72 ? -6.847 -0.049 -0.339 1.00 89.69 72 SER A C 1
ATOM 549 O O . SER A 1 72 ? -6.894 -1.265 -0.117 1.00 89.69 72 SER A O 1
ATOM 551 N N . PRO A 1 73 ? -7.949 0.648 -0.666 1.00 91.31 73 PRO A N 1
ATOM 552 C CA . PRO A 1 73 ? -9.201 0.003 -1.038 1.00 91.31 73 PRO A CA 1
ATOM 553 C C . PRO A 1 73 ? -9.029 -0.816 -2.318 1.00 91.31 73 PRO A C 1
ATOM 555 O O . PRO A 1 73 ? -8.380 -0.379 -3.265 1.00 91.31 73 PRO A O 1
ATOM 558 N N . LEU A 1 74 ? -9.664 -1.981 -2.371 1.00 85.44 74 LEU A N 1
ATOM 559 C CA . LEU A 1 74 ? -9.814 -2.749 -3.600 1.00 85.44 74 LEU A CA 1
ATOM 560 C C . LEU A 1 74 ? -11.174 -2.458 -4.239 1.00 85.44 74 LEU A C 1
ATOM 562 O O . LEU A 1 74 ? -12.222 -2.600 -3.606 1.00 85.44 74 LEU A O 1
ATOM 566 N N . GLY A 1 75 ? -11.143 -2.092 -5.520 1.00 79.19 75 GLY A N 1
ATOM 567 C CA . GLY A 1 75 ? -12.327 -1.744 -6.306 1.00 79.19 75 GLY A CA 1
ATOM 568 C C . GLY A 1 75 ? -12.806 -0.306 -6.084 1.00 79.19 75 GLY A C 1
ATOM 569 O O . GLY A 1 75 ? -12.050 0.562 -5.657 1.00 79.19 75 GLY A O 1
ATOM 570 N N . ASN A 1 76 ? -14.083 -0.058 -6.388 1.00 79.81 76 ASN A N 1
ATOM 571 C CA . ASN A 1 76 ? -14.690 1.282 -6.369 1.00 79.81 76 ASN A CA 1
ATOM 572 C C . ASN A 1 76 ? -15.464 1.617 -5.082 1.00 79.81 76 ASN A C 1
ATOM 574 O O . ASN A 1 76 ? -16.141 2.641 -5.020 1.00 79.81 76 ASN A O 1
ATOM 578 N N . ALA A 1 77 ? -15.388 0.775 -4.050 1.00 81.88 77 ALA A N 1
ATOM 579 C CA . ALA A 1 77 ? -16.048 1.033 -2.773 1.00 81.88 77 ALA A CA 1
ATOM 580 C C . ALA A 1 77 ? -15.118 1.776 -1.803 1.00 81.88 77 ALA A C 1
ATOM 582 O O . ALA A 1 77 ? -13.919 1.512 -1.745 1.00 81.88 77 ALA A O 1
ATOM 583 N N . MET A 1 78 ? -15.689 2.668 -0.992 1.00 89.44 78 MET A N 1
ATOM 584 C CA . MET A 1 78 ? -14.982 3.286 0.130 1.00 89.44 78 MET A CA 1
ATOM 585 C C . MET A 1 78 ? -14.574 2.217 1.148 1.00 89.44 78 MET A C 1
ATOM 587 O O . MET A 1 78 ? -15.406 1.421 1.593 1.00 89.44 78 MET A O 1
ATOM 591 N N . LEU A 1 79 ? -13.312 2.233 1.560 1.00 92.94 79 LEU A N 1
ATOM 592 C CA . LEU A 1 79 ? -12.815 1.375 2.625 1.00 92.94 79 LEU A CA 1
ATOM 593 C C . LEU A 1 79 ? -13.011 2.061 3.975 1.00 92.94 79 LEU A C 1
ATOM 595 O O . LEU A 1 79 ? -12.586 3.202 4.165 1.00 92.94 79 LEU A O 1
ATOM 599 N N . VAL A 1 80 ? -13.586 1.335 4.932 1.00 93.06 80 VAL A N 1
ATOM 600 C CA . VAL A 1 80 ? -13.562 1.715 6.348 1.00 93.06 80 VAL A CA 1
ATOM 601 C C . VAL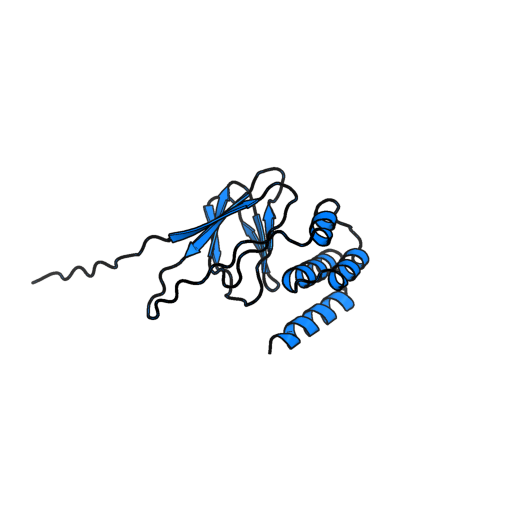 A 1 80 ? -12.762 0.663 7.101 1.00 93.06 80 VAL A C 1
ATOM 603 O O . VAL A 1 80 ? -13.190 -0.486 7.212 1.00 93.06 80 VAL A O 1
ATOM 606 N N . LEU A 1 81 ? -11.603 1.060 7.618 1.00 92.88 81 LEU A N 1
ATOM 607 C CA . LEU A 1 81 ? -10.706 0.213 8.399 1.00 92.88 81 LEU A CA 1
ATOM 608 C C . LEU A 1 81 ? -10.610 0.748 9.826 1.00 92.88 81 LEU A C 1
ATOM 610 O O . LEU A 1 81 ? -10.452 1.945 10.049 1.00 92.88 81 LEU A O 1
ATOM 614 N N . GLU A 1 82 ? -10.665 -0.144 10.803 1.00 92.81 82 GLU A N 1
ATOM 615 C CA . GLU A 1 82 ? -10.430 0.174 12.207 1.00 92.81 82 GLU A CA 1
ATOM 616 C C . GLU A 1 82 ? -9.079 -0.353 12.657 1.00 92.81 82 GLU A C 1
ATOM 618 O O . GLU A 1 82 ? -8.763 -1.521 12.437 1.00 92.81 82 GLU A O 1
ATOM 623 N N . VAL A 1 83 ? -8.313 0.496 13.336 1.00 88.62 83 VAL A N 1
ATOM 624 C CA . VAL A 1 83 ? -7.141 0.088 14.108 1.00 88.62 83 VAL A CA 1
ATOM 625 C C . VAL A 1 83 ? -7.599 -0.234 15.523 1.00 88.62 83 VAL A C 1
ATOM 627 O O . VAL A 1 83 ? -8.255 0.580 16.175 1.00 88.62 83 VAL A O 1
ATOM 630 N N . LEU A 1 84 ? -7.255 -1.429 15.992 1.00 86.75 84 LEU A N 1
ATOM 631 C CA . LEU A 1 84 ? -7.741 -1.984 17.249 1.00 86.75 84 LEU A CA 1
ATOM 632 C C . LEU A 1 84 ? -6.627 -2.024 18.301 1.00 86.75 84 LEU A C 1
ATOM 634 O O . LEU A 1 84 ? -5.495 -2.420 18.006 1.00 86.75 84 LEU A O 1
ATOM 638 N N . ASN A 1 85 ? -6.971 -1.683 19.541 1.00 74.69 85 ASN A N 1
ATOM 639 C CA . ASN A 1 85 ? -6.185 -2.010 20.722 1.00 74.69 85 ASN A CA 1
ATOM 640 C C . ASN A 1 85 ? -6.613 -3.394 21.215 1.00 74.69 85 ASN A C 1
ATOM 642 O O . ASN A 1 85 ? -7.799 -3.620 21.467 1.00 74.69 85 ASN A O 1
ATOM 646 N N . GLU A 1 86 ? -5.667 -4.314 21.393 1.00 65.19 86 GLU A N 1
ATOM 647 C CA . GLU A 1 86 ? -5.942 -5.498 22.205 1.00 65.19 86 GLU A CA 1
ATOM 648 C C . GLU A 1 86 ? -5.415 -5.299 23.621 1.00 65.19 86 GLU A C 1
ATOM 650 O O . GLU A 1 86 ? -4.300 -4.795 23.788 1.00 65.19 86 GLU A O 1
ATOM 655 N N . PRO A 1 87 ? -6.187 -5.707 24.644 1.00 52.84 87 PRO A N 1
ATOM 656 C CA . PRO A 1 87 ? -5.740 -5.626 26.021 1.00 52.84 87 PRO A CA 1
ATOM 657 C C . PRO A 1 87 ? -4.488 -6.484 26.204 1.00 52.84 87 PRO A C 1
ATOM 659 O O . PRO A 1 87 ? -4.522 -7.708 26.101 1.00 52.84 87 PRO A O 1
ATOM 662 N N . GLN A 1 88 ? -3.366 -5.824 26.484 1.00 51.03 88 GLN A N 1
ATOM 663 C CA . GLN A 1 88 ? -2.120 -6.502 26.803 1.00 51.03 88 GLN A CA 1
ATOM 664 C C . GLN A 1 88 ? -2.280 -7.233 28.141 1.00 51.03 88 GLN A C 1
ATOM 666 O O . GLN A 1 88 ? -2.484 -6.615 29.188 1.00 51.03 88 GLN A O 1
ATOM 671 N N . THR A 1 89 ? -2.176 -8.560 28.136 1.00 44.31 89 THR A N 1
ATOM 672 C CA . THR A 1 89 ? -2.014 -9.336 29.368 1.00 44.31 89 THR A CA 1
ATOM 673 C C . THR A 1 89 ? -0.616 -9.063 29.931 1.00 44.31 89 THR A C 1
ATOM 675 O O . THR A 1 89 ? 0.349 -9.664 29.472 1.00 44.31 89 THR A O 1
ATOM 678 N N . LYS A 1 90 ? -0.548 -8.173 30.934 1.00 37.34 90 LYS A N 1
ATOM 679 C CA . LYS A 1 90 ? 0.609 -7.712 31.741 1.00 37.34 90 LYS A CA 1
ATOM 680 C C . LYS A 1 90 ? 1.432 -6.510 31.227 1.00 37.34 90 LYS A C 1
ATOM 682 O O . LYS A 1 90 ? 2.279 -6.625 30.354 1.00 37.34 90 LYS A O 1
ATOM 687 N N . THR A 1 91 ? 1.243 -5.410 31.969 1.00 40.03 91 THR A N 1
ATOM 688 C CA . THR A 1 91 ? 2.249 -4.458 32.489 1.00 40.03 91 THR A CA 1
ATOM 689 C C . THR A 1 91 ? 2.980 -3.535 31.507 1.00 40.03 91 THR A C 1
ATOM 691 O O . THR A 1 91 ? 4.126 -3.771 31.142 1.00 40.03 91 THR A O 1
ATOM 694 N N . THR A 1 92 ? 2.355 -2.396 31.193 1.00 41.19 92 THR A N 1
ATOM 695 C CA . THR A 1 92 ? 2.799 -1.015 31.520 1.00 41.19 92 THR A CA 1
ATOM 696 C C . THR A 1 92 ? 1.861 -0.053 30.786 1.00 41.19 92 THR A C 1
ATOM 698 O O . THR A 1 92 ? 1.644 -0.195 29.587 1.00 41.19 92 THR A O 1
ATOM 701 N N . LEU A 1 93 ? 1.272 0.911 31.503 1.00 45.81 93 LEU A N 1
ATOM 702 C CA . LEU A 1 93 ? 0.416 1.969 30.953 1.00 45.81 93 LEU A CA 1
ATOM 703 C C . LEU A 1 93 ? 1.246 2.934 30.090 1.00 45.81 93 LEU A C 1
ATOM 705 O O . LEU A 1 93 ? 1.542 4.053 30.493 1.00 45.81 93 LEU A O 1
ATOM 709 N N . GLN A 1 94 ? 1.624 2.510 28.891 1.00 38.47 94 GLN A N 1
ATOM 710 C CA . GLN A 1 94 ? 1.917 3.438 27.810 1.00 38.47 94 GLN A CA 1
ATOM 711 C C . GLN A 1 94 ? 0.695 3.430 26.903 1.00 38.47 94 GLN A C 1
ATOM 713 O O . GLN A 1 94 ? 0.432 2.443 26.220 1.00 38.47 94 GLN A O 1
ATOM 718 N N . ARG A 1 95 ? -0.081 4.523 26.911 1.00 40.03 95 ARG A N 1
ATOM 719 C CA . ARG A 1 95 ? -0.972 4.809 25.781 1.00 40.03 95 ARG A CA 1
ATOM 720 C C . ARG A 1 95 ? -0.060 4.854 24.552 1.00 40.03 95 ARG A C 1
ATOM 722 O O . ARG A 1 95 ? 0.814 5.722 24.533 1.00 40.03 95 ARG A O 1
ATOM 729 N N . PRO A 1 96 ? -0.181 3.939 23.574 1.00 46.09 96 PRO A N 1
ATOM 730 C CA . PRO A 1 96 ? 0.575 4.095 22.347 1.00 46.09 96 PRO A CA 1
ATOM 731 C C . PRO A 1 96 ? 0.155 5.434 21.746 1.00 46.09 96 PRO A C 1
ATOM 733 O O . PRO A 1 96 ? -1.028 5.662 21.491 1.00 46.09 96 PRO A O 1
ATOM 736 N N . THR A 1 97 ? 1.108 6.345 21.574 1.00 44.06 97 THR A N 1
ATOM 737 C CA . THR A 1 97 ? 0.894 7.543 20.769 1.00 44.06 97 THR A CA 1
ATOM 738 C C . THR A 1 97 ? 0.656 7.053 19.349 1.00 44.06 97 THR A C 1
ATOM 740 O O . THR A 1 97 ? 1.595 6.718 18.631 1.00 44.06 97 THR A O 1
ATOM 743 N N . VAL A 1 98 ? -0.613 6.921 18.963 1.00 52.22 98 VAL A N 1
ATOM 744 C CA . VAL A 1 98 ? -0.994 6.604 17.590 1.00 52.22 98 VAL A CA 1
ATOM 745 C C . VAL A 1 98 ? -0.723 7.861 16.769 1.00 52.22 98 VAL A C 1
ATOM 747 O O . VAL A 1 98 ? -1.584 8.726 16.628 1.00 52.22 98 VAL A O 1
ATOM 750 N N . THR A 1 99 ? 0.507 8.010 16.278 1.00 51.00 99 THR A N 1
ATOM 751 C CA . THR A 1 99 ? 0.842 9.057 15.308 1.00 51.00 99 THR A CA 1
ATOM 752 C C . THR A 1 99 ? -0.025 8.827 14.071 1.00 51.00 99 THR A C 1
ATOM 754 O O . THR A 1 99 ? -0.028 7.724 13.531 1.00 51.00 99 THR A O 1
ATOM 757 N N . GLY A 1 100 ? -0.819 9.830 13.685 1.00 56.81 100 GLY A N 1
ATOM 758 C CA . GLY A 1 100 ? -1.939 9.693 12.747 1.00 56.81 100 GLY A CA 1
ATOM 759 C C . GLY A 1 100 ? -1.616 8.994 11.419 1.00 56.81 100 GLY A C 1
ATOM 760 O O . GLY A 1 100 ? -0.477 8.982 10.956 1.00 56.81 100 GLY A O 1
ATOM 761 N N . THR A 1 101 ? -2.645 8.431 10.778 1.00 63.19 101 THR A N 1
ATOM 762 C CA . THR A 1 101 ? -2.550 7.928 9.398 1.00 63.19 101 THR A CA 1
ATOM 763 C C . THR A 1 101 ? -2.113 9.042 8.459 1.00 63.19 101 THR A C 1
ATOM 765 O O . THR A 1 101 ? -2.743 10.099 8.424 1.00 63.19 101 THR A O 1
ATOM 768 N N . ALA A 1 102 ? -1.084 8.791 7.656 1.00 79.19 102 ALA A N 1
ATOM 769 C CA . ALA A 1 102 ? -0.631 9.726 6.635 1.00 79.19 102 ALA A CA 1
ATOM 770 C C . ALA A 1 102 ? -1.003 9.196 5.249 1.00 79.19 102 ALA A C 1
ATOM 772 O O . ALA A 1 102 ? -0.801 8.011 4.966 1.00 79.19 102 ALA A O 1
ATOM 773 N N . LYS A 1 103 ? -1.490 10.071 4.359 1.00 82.50 103 LYS A N 1
ATOM 774 C CA . LYS A 1 103 ? -1.526 9.736 2.929 1.00 82.50 103 LYS A CA 1
ATOM 775 C C . LYS A 1 103 ? -0.109 9.368 2.471 1.00 82.50 103 LYS A C 1
ATOM 777 O O . LYS A 1 103 ? 0.894 9.844 3.024 1.00 82.50 103 LYS A O 1
ATOM 782 N N . ILE A 1 104 ? -0.026 8.460 1.508 1.00 87.56 104 ILE A N 1
ATOM 783 C CA . ILE A 1 104 ? 1.234 8.208 0.805 1.00 87.56 104 ILE A CA 1
ATOM 784 C C . ILE A 1 104 ? 1.690 9.471 0.060 1.00 87.56 104 ILE A C 1
ATOM 786 O O . ILE A 1 104 ? 0.905 10.410 -0.112 1.00 87.56 104 ILE A O 1
ATOM 790 N N . SER A 1 105 ? 2.949 9.516 -0.372 1.00 88.94 105 SER A N 1
ATOM 791 C CA . SER A 1 105 ? 3.438 10.628 -1.187 1.00 88.94 105 SER A CA 1
ATOM 792 C C . SER A 1 105 ? 2.583 10.839 -2.449 1.00 88.94 105 SER A C 1
ATOM 794 O O . SER A 1 105 ? 2.069 9.868 -3.012 1.00 88.94 105 SER A O 1
ATOM 796 N N . PRO A 1 106 ? 2.455 12.090 -2.939 1.00 86.94 106 PRO A N 1
ATOM 797 C CA . PRO A 1 106 ? 1.762 12.372 -4.197 1.00 86.94 106 PRO A CA 1
ATOM 798 C C . PRO A 1 106 ? 2.319 11.572 -5.379 1.00 86.94 106 PRO A C 1
ATOM 800 O O . PRO A 1 106 ? 1.561 11.169 -6.253 1.00 86.94 106 PRO A O 1
ATOM 803 N N . LEU A 1 107 ? 3.629 11.306 -5.376 1.00 88.00 107 LEU A N 1
ATOM 804 C CA . LEU A 1 107 ? 4.299 10.539 -6.419 1.00 88.00 107 LEU A CA 1
ATOM 805 C C . LEU A 1 107 ? 3.816 9.081 -6.445 1.00 88.00 107 LEU A C 1
ATOM 807 O O . LEU A 1 107 ? 3.431 8.579 -7.498 1.00 88.00 107 LEU A O 1
ATOM 811 N N . LEU A 1 108 ? 3.764 8.417 -5.283 1.00 88.19 108 LEU A N 1
ATOM 812 C CA . LEU A 1 108 ? 3.199 7.071 -5.206 1.00 88.19 108 LEU A CA 1
ATOM 813 C C . LEU A 1 108 ? 1.688 7.078 -5.476 1.00 88.19 108 LEU A C 1
ATOM 815 O O . LEU A 1 108 ? 1.176 6.149 -6.092 1.00 88.19 108 LEU A O 1
ATOM 819 N N . ALA A 1 109 ? 0.967 8.118 -5.046 1.00 86.00 109 ALA A N 1
ATOM 820 C CA . ALA A 1 109 ? -0.468 8.226 -5.295 1.00 86.00 109 ALA A CA 1
ATOM 821 C C . ALA A 1 109 ? -0.768 8.304 -6.797 1.00 86.00 109 ALA A C 1
ATOM 823 O O . ALA A 1 109 ? -1.695 7.649 -7.265 1.00 86.00 109 ALA A O 1
ATOM 824 N N . GLU A 1 110 ? 0.040 9.043 -7.561 1.00 86.19 110 GLU A N 1
ATOM 825 C CA . GLU A 1 110 ? -0.079 9.092 -9.019 1.00 86.19 110 GLU A CA 1
ATOM 826 C C . GLU A 1 110 ? 0.183 7.732 -9.662 1.00 86.19 110 GLU A C 1
ATOM 828 O O . GLU A 1 110 ? -0.632 7.257 -10.452 1.00 86.19 110 GLU A O 1
ATOM 833 N N . ALA A 1 111 ? 1.264 7.064 -9.258 1.00 85.69 111 ALA A N 1
ATOM 834 C CA . ALA A 1 111 ? 1.593 5.736 -9.764 1.00 85.69 111 ALA A CA 1
ATOM 835 C C . ALA A 1 111 ? 0.489 4.704 -9.480 1.00 85.69 111 ALA A C 1
ATOM 837 O O . ALA A 1 111 ? 0.269 3.803 -10.279 1.00 85.69 111 ALA A O 1
ATOM 838 N N . LEU A 1 112 ? -0.245 4.832 -8.370 1.00 82.25 112 LEU A N 1
ATOM 839 C CA . LEU A 1 112 ? -1.390 3.962 -8.078 1.00 82.25 112 LEU A CA 1
ATOM 840 C C . LEU A 1 112 ? -2.636 4.284 -8.910 1.00 82.25 112 LEU A C 1
ATOM 842 O O . LEU A 1 112 ? -3.441 3.385 -9.150 1.00 82.25 112 LEU A O 1
ATOM 846 N N . ARG A 1 113 ? -2.806 5.533 -9.363 1.00 80.31 113 ARG A N 1
ATOM 847 C CA . ARG A 1 113 ? -3.907 5.908 -10.267 1.00 80.31 113 ARG A CA 1
ATOM 848 C C . ARG A 1 113 ? -3.713 5.333 -11.664 1.00 80.31 113 ARG A C 1
ATOM 850 O O . ARG A 1 113 ? -4.692 4.960 -12.306 1.00 80.31 113 ARG A O 1
ATOM 857 N N . GLN A 1 114 ? -2.468 5.266 -12.122 1.00 79.38 114 GLN A N 1
ATOM 858 C CA . GLN A 1 114 ? -2.095 4.711 -13.421 1.00 79.38 114 GLN A CA 1
ATOM 859 C C . GLN A 1 114 ? -0.933 3.728 -13.238 1.00 79.38 114 GLN A C 1
ATOM 861 O O . GLN A 1 114 ? 0.218 4.075 -13.511 1.00 79.38 114 GLN A O 1
ATOM 866 N N . PRO A 1 115 ? -1.209 2.510 -12.737 1.00 78.06 115 PRO A N 1
ATOM 867 C CA . PRO A 1 115 ? -0.157 1.555 -12.430 1.00 78.06 115 PRO A CA 1
ATOM 868 C C . PRO A 1 115 ? 0.553 1.123 -13.709 1.00 78.06 115 PRO A C 1
ATOM 870 O O . PRO A 1 115 ? -0.039 0.478 -14.577 1.00 78.06 115 PRO A O 1
ATOM 873 N N . SER A 1 116 ? 1.839 1.464 -13.8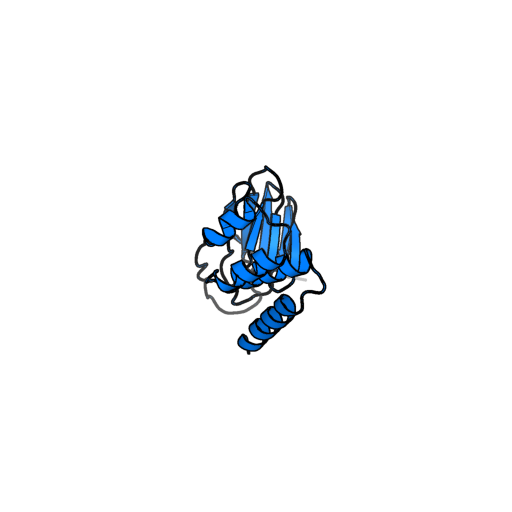05 1.00 82.69 116 SER A N 1
ATOM 874 C CA . SER A 1 116 ? 2.683 0.987 -14.896 1.00 82.69 116 SER A CA 1
ATOM 875 C C . SER A 1 116 ? 2.809 -0.534 -14.835 1.00 82.69 116 SER A C 1
ATOM 877 O O . SER A 1 116 ? 2.931 -1.128 -13.763 1.00 82.69 116 SER A O 1
ATOM 879 N N . ASN A 1 117 ? 2.807 -1.181 -15.994 1.00 89.12 117 ASN A N 1
ATOM 880 C CA . ASN A 1 117 ? 3.132 -2.599 -16.122 1.00 89.12 117 ASN A CA 1
ATOM 881 C C . ASN A 1 117 ? 4.635 -2.838 -16.357 1.00 89.1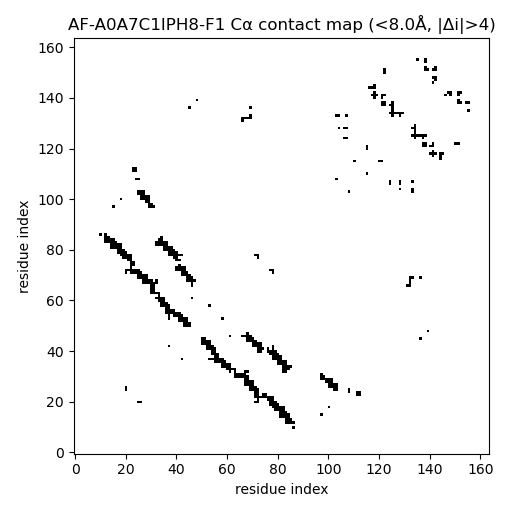2 117 ASN A C 1
ATOM 883 O O . ASN A 1 117 ? 5.038 -3.979 -16.581 1.00 89.12 117 ASN A O 1
ATOM 887 N N . LEU A 1 118 ? 5.462 -1.789 -16.307 1.00 88.50 118 LEU A N 1
ATOM 888 C CA . LEU A 1 118 ? 6.909 -1.866 -16.465 1.00 88.50 11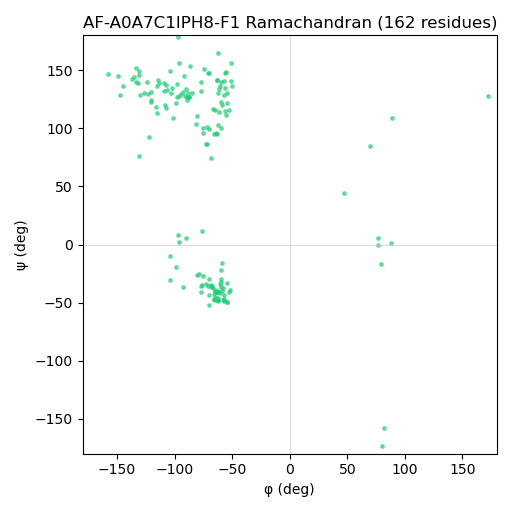8 LEU A CA 1
ATOM 889 C C . LEU A 1 118 ? 7.592 -1.851 -15.100 1.00 88.50 118 LEU A C 1
ATOM 891 O O . LEU A 1 118 ? 7.473 -0.902 -14.332 1.00 88.50 118 LEU A O 1
ATOM 895 N N . GLU A 1 119 ? 8.376 -2.889 -14.814 1.00 93.44 119 GLU A N 1
ATOM 896 C CA . GLU A 1 119 ? 9.191 -2.988 -13.596 1.00 93.44 119 GLU A CA 1
ATOM 897 C C . GLU A 1 119 ? 10.088 -1.754 -13.384 1.00 93.44 119 GLU A C 1
ATOM 899 O O . GLU A 1 119 ? 10.221 -1.277 -12.258 1.00 93.44 119 GLU A O 1
ATOM 904 N N . ALA A 1 120 ? 10.692 -1.236 -14.459 1.00 93.19 120 ALA A N 1
ATOM 905 C CA . ALA A 1 120 ? 11.636 -0.122 -14.402 1.00 93.19 120 ALA A CA 1
ATOM 906 C C . ALA A 1 120 ? 11.019 1.150 -13.800 1.00 93.19 120 ALA A C 1
ATOM 908 O O . ALA A 1 120 ? 11.685 1.833 -13.024 1.00 93.19 120 ALA A O 1
ATOM 909 N N . ASP A 1 121 ? 9.741 1.423 -14.074 1.00 92.88 121 ASP A N 1
ATOM 910 C CA . ASP A 1 121 ? 9.043 2.589 -13.525 1.00 92.88 121 ASP A CA 1
ATOM 911 C C . ASP A 1 121 ? 8.871 2.461 -12.009 1.00 92.88 121 ASP A C 1
ATOM 913 O O . ASP A 1 121 ? 9.033 3.429 -11.268 1.00 92.88 121 ASP A O 1
ATOM 917 N N . TRP A 1 122 ? 8.611 1.245 -11.520 1.00 93.00 122 TRP A N 1
ATOM 918 C CA . TRP A 1 122 ? 8.505 0.970 -10.087 1.00 93.00 122 TRP A CA 1
ATOM 919 C C . TRP A 1 122 ? 9.860 0.996 -9.380 1.00 93.00 122 TRP A C 1
ATOM 921 O O . TRP A 1 122 ? 9.934 1.421 -8.227 1.00 93.00 122 TRP A O 1
ATOM 931 N N . LEU A 1 123 ? 10.938 0.578 -10.049 1.00 95.56 123 LEU A N 1
ATOM 932 C CA . LEU A 1 123 ? 12.298 0.743 -9.530 1.00 95.56 123 LEU A CA 1
ATOM 933 C C . LEU A 1 123 ? 12.679 2.222 -9.437 1.00 95.56 123 LEU A C 1
ATOM 935 O O . LEU A 1 123 ? 13.130 2.662 -8.381 1.00 95.56 123 LEU A O 1
ATOM 939 N N . TRP A 1 124 ? 12.421 2.995 -10.494 1.00 96.12 124 TRP A N 1
ATOM 940 C CA . TRP A 1 124 ? 12.635 4.441 -10.499 1.00 96.12 124 TRP A CA 1
ATOM 941 C C . TRP A 1 124 ? 11.839 5.111 -9.376 1.00 96.12 124 TRP A C 1
ATOM 943 O O . TRP A 1 124 ? 12.385 5.871 -8.577 1.00 96.12 124 TRP A O 1
ATOM 953 N N . LEU A 1 125 ? 10.561 4.757 -9.238 1.00 94.44 125 LEU A N 1
ATOM 954 C CA . LEU A 1 125 ? 9.701 5.284 -8.185 1.00 94.44 125 LEU A CA 1
ATOM 955 C C . LEU A 1 125 ? 10.250 4.972 -6.786 1.00 94.44 125 LEU A C 1
ATOM 957 O O . LEU A 1 125 ? 10.237 5.842 -5.914 1.00 94.44 125 LEU A O 1
ATOM 961 N N . ALA A 1 126 ? 10.783 3.763 -6.576 1.00 94.38 126 ALA A N 1
ATOM 962 C CA . ALA A 1 126 ? 11.377 3.350 -5.307 1.00 94.38 126 ALA A CA 1
ATOM 963 C C . ALA A 1 126 ? 12.561 4.234 -4.876 1.00 94.38 126 ALA A C 1
ATOM 965 O O . ALA A 1 126 ? 12.802 4.386 -3.677 1.00 94.38 126 ALA A O 1
ATOM 966 N N . GLU A 1 127 ? 13.296 4.811 -5.824 1.00 94.31 127 GLU A N 1
ATOM 967 C CA . GLU A 1 127 ? 14.413 5.725 -5.551 1.00 94.31 127 GLU A CA 1
ATOM 968 C C . GLU A 1 127 ? 13.946 7.144 -5.201 1.00 94.31 127 GLU A C 1
ATOM 970 O O . GLU A 1 127 ? 14.642 7.860 -4.484 1.00 94.31 127 GLU A O 1
ATOM 975 N N . HIS A 1 128 ? 12.757 7.537 -5.663 1.00 93.94 128 HIS A N 1
ATOM 976 C CA . HIS A 1 128 ? 12.251 8.908 -5.544 1.00 93.94 128 HIS A CA 1
ATOM 977 C C . HIS A 1 128 ? 11.274 9.104 -4.380 1.00 93.94 128 HIS A C 1
ATOM 979 O O . HIS A 1 128 ? 11.067 10.228 -3.918 1.00 93.94 128 HIS A O 1
ATOM 985 N N . VAL A 1 129 ? 10.678 8.028 -3.866 1.00 90.81 129 VAL A N 1
ATOM 986 C CA . VAL A 1 129 ? 9.850 8.097 -2.657 1.00 90.81 129 VAL A CA 1
ATOM 987 C C . VAL A 1 129 ? 10.721 8.188 -1.401 1.00 90.81 129 VAL A C 1
ATOM 989 O O . VAL A 1 129 ? 11.649 7.413 -1.180 1.00 90.81 129 VAL A O 1
ATOM 992 N N . THR A 1 130 ? 10.393 9.134 -0.525 1.00 86.00 130 THR A N 1
ATOM 993 C CA . THR A 1 130 ? 11.190 9.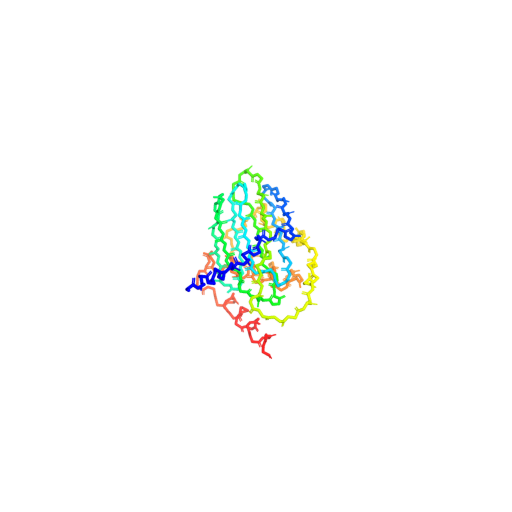431 0.679 1.00 86.00 130 THR A CA 1
ATOM 994 C C . THR A 1 130 ? 10.926 8.459 1.823 1.00 86.00 130 THR A C 1
ATOM 996 O O . THR A 1 130 ? 11.770 8.240 2.694 1.00 86.00 130 THR A O 1
ATOM 999 N N . HIS A 1 131 ? 9.737 7.863 1.852 1.00 85.31 131 HIS A N 1
ATOM 1000 C CA . HIS A 1 131 ? 9.329 7.011 2.951 1.00 85.31 131 HIS A CA 1
ATOM 1001 C C . HIS A 1 131 ? 9.701 5.559 2.702 1.00 85.31 131 HIS A C 1
ATOM 1003 O O . HIS A 1 131 ? 9.296 4.938 1.725 1.00 85.31 131 HIS A O 1
ATOM 1009 N N . ARG A 1 132 ? 10.389 4.976 3.681 1.00 85.19 132 ARG A N 1
ATOM 1010 C CA . ARG A 1 132 ? 10.850 3.586 3.660 1.00 85.19 132 ARG A CA 1
ATOM 1011 C C . ARG A 1 132 ? 9.741 2.569 3.341 1.00 85.19 132 ARG A C 1
ATOM 1013 O O . ARG A 1 132 ? 9.965 1.632 2.580 1.00 85.19 132 ARG A O 1
ATOM 1020 N N . ALA A 1 133 ? 8.532 2.779 3.869 1.00 82.31 133 ALA A N 1
ATOM 1021 C CA . ALA A 1 133 ? 7.373 1.937 3.567 1.00 82.31 133 ALA A CA 1
ATOM 1022 C C . ALA A 1 133 ? 6.945 2.022 2.090 1.00 82.31 133 ALA A C 1
ATOM 1024 O O . ALA A 1 133 ? 6.652 0.992 1.489 1.00 82.31 133 ALA A O 1
ATOM 1025 N N . GLU A 1 134 ? 6.962 3.224 1.510 1.00 89.06 134 GLU A N 1
ATOM 1026 C CA . GLU A 1 134 ? 6.630 3.478 0.103 1.00 89.06 134 GLU A CA 1
ATOM 1027 C C . GLU A 1 134 ? 7.710 2.918 -0.824 1.00 89.06 134 GLU A C 1
ATOM 1029 O O . GLU A 1 134 ? 7.390 2.216 -1.780 1.00 89.06 134 GLU A O 1
ATOM 1034 N N . ARG A 1 135 ? 8.993 3.120 -0.492 1.00 91.62 135 ARG A N 1
ATOM 1035 C CA . ARG A 1 135 ? 10.126 2.550 -1.242 1.00 91.62 135 ARG A CA 1
ATOM 1036 C C . ARG A 1 135 ? 9.993 1.040 -1.358 1.00 91.62 135 ARG A C 1
ATOM 1038 O O . ARG A 1 135 ? 10.044 0.479 -2.447 1.00 91.62 135 ARG A O 1
ATOM 1045 N N . ARG A 1 136 ? 9.738 0.378 -0.230 1.00 88.69 136 ARG A N 1
ATOM 1046 C CA . ARG A 1 136 ? 9.509 -1.066 -0.194 1.00 88.69 136 ARG A CA 1
ATOM 1047 C C . ARG A 1 136 ? 8.271 -1.481 -0.988 1.00 88.69 136 ARG A C 1
ATOM 1049 O O . ARG A 1 136 ? 8.332 -2.510 -1.649 1.00 88.69 136 ARG A O 1
ATOM 1056 N N . PHE A 1 137 ? 7.169 -0.730 -0.921 1.00 87.69 137 PHE A N 1
ATOM 1057 C CA . PHE A 1 137 ? 5.985 -1.004 -1.744 1.00 87.69 137 PHE A CA 1
ATOM 1058 C C . PHE A 1 137 ? 6.366 -1.050 -3.230 1.00 87.69 137 PHE A C 1
ATOM 1060 O O . PHE A 1 137 ? 6.074 -2.038 -3.899 1.00 87.69 137 PHE A O 1
ATOM 1067 N N . CYS A 1 138 ? 7.102 -0.045 -3.712 1.00 90.50 138 CYS A N 1
ATOM 1068 C CA . CYS A 1 138 ? 7.493 0.059 -5.118 1.00 90.50 138 CYS A CA 1
ATOM 1069 C C . CYS A 1 138 ? 8.369 -1.125 -5.554 1.00 90.50 138 CYS A C 1
ATOM 1071 O O . CYS A 1 138 ? 8.077 -1.779 -6.551 1.00 90.50 138 CYS A O 1
ATOM 1073 N N . LEU A 1 139 ? 9.377 -1.488 -4.751 1.00 91.38 139 LEU A N 1
ATOM 1074 C CA . LEU A 1 139 ? 10.241 -2.646 -5.028 1.00 91.38 139 LEU A CA 1
ATOM 1075 C C . LEU A 1 139 ? 9.463 -3.969 -5.079 1.00 91.38 139 LEU A C 1
ATOM 1077 O O . LEU A 1 139 ? 9.804 -4.877 -5.835 1.00 91.38 139 LEU A O 1
ATOM 1081 N N . ARG A 1 140 ? 8.408 -4.107 -4.273 1.00 86.94 140 ARG A N 1
ATOM 1082 C CA . ARG A 1 140 ? 7.574 -5.316 -4.279 1.00 86.94 140 ARG A CA 1
ATOM 1083 C C . ARG A 1 140 ? 6.623 -5.344 -5.464 1.00 86.94 140 ARG A C 1
ATOM 1085 O O . ARG A 1 140 ? 6.427 -6.413 -6.030 1.00 86.94 140 ARG A O 1
ATOM 1092 N N . TYR A 1 141 ? 6.108 -4.192 -5.879 1.00 85.00 141 TYR A N 1
ATOM 1093 C CA . TYR A 1 141 ? 5.345 -4.085 -7.117 1.00 85.00 141 TYR A CA 1
ATOM 1094 C C . TYR A 1 141 ? 6.216 -4.430 -8.338 1.00 85.00 141 TYR A C 1
ATOM 1096 O O . TYR A 1 141 ? 5.799 -5.205 -9.197 1.00 85.00 141 TYR A O 1
ATOM 1104 N N . ALA A 1 142 ? 7.475 -3.978 -8.355 1.00 90.38 142 ALA A N 1
ATOM 1105 C CA . ALA A 1 142 ? 8.459 -4.383 -9.359 1.00 90.38 142 ALA A CA 1
ATOM 1106 C C . ALA A 1 142 ? 8.651 -5.914 -9.398 1.00 90.38 142 ALA A C 1
ATOM 1108 O O . ALA A 1 142 ? 8.651 -6.504 -10.475 1.00 90.38 142 ALA A O 1
ATOM 1109 N N . LEU A 1 143 ? 8.734 -6.582 -8.237 1.00 86.12 143 LEU A N 1
ATOM 1110 C CA . LEU A 1 143 ? 8.809 -8.051 -8.160 1.00 86.12 143 LEU A CA 1
ATOM 1111 C C . LEU A 1 143 ? 7.516 -8.767 -8.549 1.00 86.12 143 LEU A C 1
ATOM 1113 O O . LEU A 1 143 ? 7.573 -9.900 -9.019 1.00 86.12 143 LEU A O 1
ATOM 1117 N N . PHE A 1 144 ? 6.360 -8.145 -8.337 1.00 83.44 144 PHE A N 1
ATOM 1118 C CA . PHE A 1 144 ? 5.089 -8.690 -8.798 1.00 83.44 144 PHE A CA 1
ATOM 1119 C C . PHE A 1 144 ? 5.036 -8.725 -10.333 1.00 83.44 144 PHE A C 1
ATOM 1121 O O . PHE A 1 144 ? 4.643 -9.740 -10.904 1.00 83.44 144 PHE A O 1
ATOM 1128 N N . ILE A 1 145 ? 5.503 -7.659 -10.991 1.00 80.06 145 ILE A N 1
ATOM 1129 C CA . ILE A 1 145 ? 5.606 -7.577 -12.457 1.00 80.06 145 ILE A CA 1
ATOM 1130 C C . ILE A 1 145 ? 6.702 -8.505 -12.988 1.00 80.06 145 ILE A C 1
ATOM 1132 O O . ILE A 1 145 ? 6.461 -9.311 -13.885 1.00 80.06 145 ILE A O 1
ATOM 1136 N N . ASN A 1 146 ? 7.912 -8.399 -12.438 1.00 87.88 146 ASN A N 1
ATOM 1137 C CA . ASN A 1 146 ? 9.050 -9.230 -12.801 1.00 87.88 146 ASN A CA 1
ATOM 1138 C C . ASN A 1 146 ? 9.585 -9.960 -11.564 1.00 87.88 146 ASN A C 1
ATOM 1140 O O . ASN A 1 146 ? 10.508 -9.475 -10.894 1.00 87.88 146 ASN A O 1
ATOM 1144 N N . PRO A 1 147 ? 9.110 -11.194 -11.311 1.00 89.38 147 PRO A N 1
ATOM 1145 C CA . PRO A 1 147 ? 9.592 -12.000 -10.201 1.00 89.38 147 PRO A CA 1
ATOM 1146 C C . PRO A 1 147 ? 11.084 -12.283 -10.262 1.00 89.38 147 PRO A C 1
ATOM 1148 O O . PRO A 1 147 ? 11.632 -12.726 -9.265 1.00 89.38 147 PRO A O 1
ATOM 1151 N N . ARG A 1 148 ? 11.767 -12.084 -11.399 1.00 95.44 148 ARG A N 1
ATOM 1152 C CA . ARG A 1 148 ? 13.210 -12.309 -11.556 1.00 95.44 148 ARG A CA 1
ATOM 1153 C C . ARG A 1 148 ? 14.055 -11.041 -11.398 1.00 95.44 148 ARG A C 1
ATOM 1155 O O . ARG A 1 148 ? 15.276 -11.167 -11.482 1.00 95.44 148 ARG A O 1
ATOM 1162 N N . SER A 1 149 ? 13.459 -9.884 -11.100 1.00 96.69 149 SER A N 1
ATOM 1163 C CA . SER A 1 149 ? 14.186 -8.627 -10.877 1.00 96.69 149 SER A CA 1
ATOM 1164 C C . SER A 1 149 ? 15.295 -8.787 -9.833 1.00 96.69 149 SER A C 1
ATOM 1166 O O . SER A 1 149 ? 15.038 -9.085 -8.663 1.00 96.69 149 SER A O 1
ATOM 1168 N N . GLN A 1 150 ? 16.550 -8.623 -10.253 1.00 96.94 150 GLN A N 1
ATOM 1169 C CA . GLN A 1 150 ? 17.692 -8.651 -9.334 1.00 96.94 150 GLN A CA 1
ATOM 1170 C C . GLN A 1 150 ? 17.810 -7.336 -8.567 1.00 96.94 150 GLN A C 1
ATOM 1172 O O . GLN 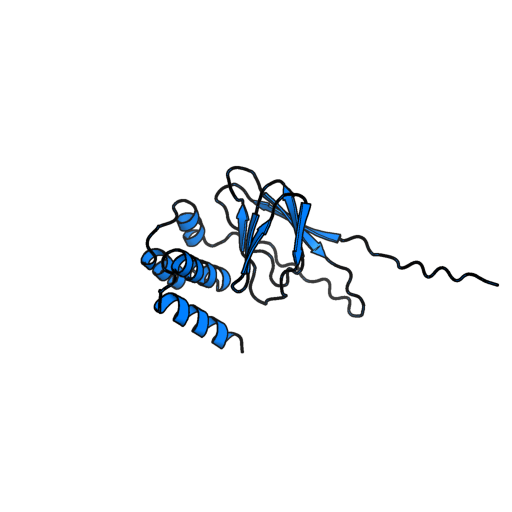A 1 150 ? 18.011 -7.365 -7.355 1.00 96.94 150 GLN A O 1
ATOM 1177 N N . ALA A 1 151 ? 17.591 -6.204 -9.243 1.00 95.88 151 ALA A N 1
ATOM 1178 C CA . ALA A 1 151 ? 17.631 -4.878 -8.635 1.00 95.88 151 ALA A CA 1
ATOM 1179 C C . ALA A 1 151 ? 16.631 -4.760 -7.473 1.00 95.88 151 ALA A C 1
ATOM 1181 O O . ALA A 1 151 ? 17.011 -4.377 -6.367 1.00 95.88 151 ALA A O 1
ATOM 1182 N N . ALA A 1 152 ? 15.377 -5.191 -7.672 1.00 92.88 152 ALA A N 1
ATOM 1183 C CA . ALA A 1 152 ? 14.369 -5.127 -6.618 1.00 92.88 152 ALA A CA 1
ATOM 1184 C C . ALA A 1 152 ? 14.715 -6.016 -5.413 1.00 92.88 152 ALA A C 1
ATOM 1186 O O . ALA A 1 152 ? 14.547 -5.604 -4.262 1.00 92.88 152 ALA A O 1
ATOM 1187 N N . ARG A 1 153 ? 15.238 -7.228 -5.654 1.00 94.25 153 ARG A N 1
ATOM 1188 C CA . ARG A 1 153 ? 15.677 -8.133 -4.578 1.00 94.25 153 ARG A CA 1
ATOM 1189 C C . ARG A 1 153 ? 16.858 -7.573 -3.798 1.00 94.25 153 ARG A C 1
ATOM 1191 O O . ARG A 1 153 ? 16.843 -7.639 -2.571 1.00 94.25 153 ARG A O 1
ATOM 1198 N N . GLN A 1 154 ? 17.861 -7.039 -4.492 1.00 94.88 154 GLN A N 1
ATOM 1199 C CA . GLN A 1 154 ? 19.045 -6.450 -3.869 1.00 94.88 154 GLN A CA 1
ATOM 1200 C C . GLN A 1 154 ? 18.662 -5.249 -3.008 1.00 94.88 154 GLN A C 1
ATOM 1202 O O . GLN A 1 154 ? 19.007 -5.222 -1.828 1.00 94.88 154 GLN A O 1
ATOM 1207 N N . ALA A 1 155 ? 17.851 -4.333 -3.544 1.00 93.44 155 ALA A N 1
ATOM 1208 C CA . ALA A 1 155 ? 17.366 -3.176 -2.801 1.00 93.44 155 ALA A CA 1
ATOM 1209 C C . ALA A 1 155 ? 16.545 -3.585 -1.561 1.00 93.44 155 ALA A C 1
ATOM 1211 O O . ALA A 1 155 ? 16.741 -3.031 -0.480 1.00 93.44 155 ALA A O 1
ATOM 1212 N N . LEU A 1 156 ? 15.676 -4.602 -1.657 1.00 89.38 156 LEU A N 1
ATOM 1213 C CA . LEU A 1 156 ? 14.957 -5.129 -0.486 1.00 89.38 156 LEU A CA 1
ATOM 1214 C C . LEU A 1 156 ? 15.897 -5.769 0.547 1.00 89.38 156 LEU A C 1
ATOM 1216 O O . LEU A 1 156 ? 15.695 -5.590 1.749 1.00 89.38 156 LEU A O 1
ATOM 1220 N N . ALA A 1 157 ? 16.927 -6.490 0.100 1.00 89.69 157 ALA A N 1
ATOM 1221 C CA . ALA A 1 157 ? 17.923 -7.096 0.981 1.00 89.69 157 ALA A CA 1
ATOM 1222 C C . ALA A 1 157 ? 18.812 -6.044 1.667 1.00 89.69 157 ALA A C 1
ATOM 1224 O O . ALA A 1 157 ? 19.175 -6.199 2.831 1.00 89.69 157 ALA A O 1
ATOM 1225 N N . GLU A 1 158 ? 19.162 -4.958 0.978 1.00 90.50 158 GLU A N 1
ATOM 1226 C CA . GLU A 1 158 ? 19.833 -3.791 1.567 1.00 90.50 158 GLU A CA 1
ATOM 1227 C C . GLU A 1 158 ? 18.966 -3.134 2.630 1.00 90.50 158 GLU A C 1
ATOM 1229 O O . GLU A 1 158 ? 19.421 -2.925 3.753 1.00 90.50 158 GLU A O 1
ATOM 1234 N N . MET A 1 159 ? 17.690 -2.901 2.318 1.00 87.25 159 MET A N 1
ATOM 1235 C CA . MET A 1 159 ? 16.746 -2.367 3.291 1.00 87.25 159 MET A CA 1
ATOM 1236 C C . MET A 1 159 ? 16.675 -3.268 4.527 1.00 87.25 159 MET A C 1
ATOM 1238 O O . MET A 1 159 ? 16.800 -2.762 5.641 1.00 87.25 159 MET A O 1
ATOM 1242 N N . ALA A 1 160 ? 16.528 -4.584 4.366 1.00 80.62 160 ALA A N 1
ATOM 1243 C CA . ALA A 1 160 ? 16.488 -5.517 5.494 1.00 80.62 160 ALA A CA 1
ATOM 1244 C C . ALA A 1 160 ? 17.751 -5.447 6.372 1.00 80.62 160 ALA A C 1
ATOM 1246 O O . ALA A 1 160 ? 17.643 -5.504 7.595 1.00 80.62 160 ALA A O 1
ATOM 1247 N N . ARG A 1 161 ? 18.929 -5.257 5.763 1.00 81.12 161 ARG A N 1
ATOM 1248 C CA . ARG A 1 161 ? 20.204 -5.104 6.483 1.00 81.12 161 ARG A CA 1
ATOM 1249 C C . ARG A 1 161 ? 20.289 -3.805 7.280 1.00 81.12 161 ARG A C 1
ATOM 1251 O O . ARG A 1 161 ? 20.828 -3.812 8.374 1.00 81.12 161 ARG A O 1
ATOM 1258 N N . SER A 1 162 ? 19.705 -2.711 6.799 1.00 74.31 162 SER A N 1
ATOM 1259 C CA . SER A 1 162 ? 19.677 -1.433 7.531 1.00 74.31 162 SER A CA 1
ATOM 1260 C C . SER A 1 162 ? 18.657 -1.381 8.687 1.00 74.31 162 SER A C 1
ATOM 1262 O O . SER A 1 162 ? 18.338 -0.287 9.147 1.00 74.31 162 SER A O 1
ATOM 1264 N N . ILE A 1 163 ? 18.073 -2.518 9.096 1.00 60.16 163 ILE A N 1
ATOM 1265 C CA . ILE A 1 163 ? 17.171 -2.638 10.263 1.00 60.16 163 ILE A CA 1
ATOM 1266 C C . ILE A 1 163 ? 17.888 -3.285 11.474 1.00 60.16 163 ILE A C 1
ATOM 1268 O O . ILE A 1 163 ? 17.327 -3.260 12.567 1.00 60.16 163 ILE A O 1
ATOM 1272 N N . SER A 1 164 ? 19.105 -3.834 11.312 1.00 45.16 164 SER A N 1
ATOM 1273 C CA . SER A 1 164 ? 19.926 -4.340 12.434 1.00 45.16 164 SER A CA 1
ATOM 1274 C C . SER A 1 164 ? 20.707 -3.226 13.114 1.00 45.16 164 SER A C 1
ATOM 1276 O O . SER A 1 164 ? 20.755 -3.233 14.359 1.00 45.16 164 SER A O 1
#

Sequence (164 aa):
MSLSFTTRIINPTEVLMRLVAYPGEAYRLPAGTRHVRIQNGHAWLSLQGRDVVLGPGERTALNTSAEAAIVSPLGNAMLVLEVLNEPQTKTTLQRPTVTGTAKISPLLAEALRQPSNLEADWLWLAEHVTHRAERRFCLRYALFINPRSQAARQALAEMARSIS

Nearest PDB structures (foldseek):
  3fjs-assembly2_D  TM=6.842E-01  e=1.026E-04  Cupriavidus pinatubonensis JMP134
  3l2h-assembly1_D  TM=7.204E-01  e=1.279E-03  Acidithiobacillus ferrooxidans ATCC 23270
  2pyt-assembly1_B  TM=5.419E-01  e=4.254E-03  Salmonella enterica subsp. enterica serovar Typhimurium str. LT2
  3cew-assembly1_A  TM=4.539E-01  e=6.477E-03  Bacteroides fragilis NCTC 9343
  3h9a-assembly1_A  TM=5.955E-01  e=3.850E-01  Bacillus subtilis

pLDDT: mean 78.97, std 17.48, range [33.91, 96.94]

Solvent-accessible surface area (backbone atoms only — not comparable to full-atom values): 9366 Å² total; per-residue (Å²): 140,83,86,82,78,80,77,76,80,74,70,76,76,41,73,77,44,78,48,78,41,50,53,61,41,50,32,31,43,30,54,56,52,40,31,39,35,26,72,33,41,29,36,41,35,42,46,95,94,44,77,45,79,40,43,59,74,36,68,48,80,40,76,76,34,89,59,36,34,39,38,27,28,49,64,85,40,56,19,32,38,33,36,42,45,73,82,73,89,76,88,74,98,64,80,75,79,71,55,71,70,40,73,55,55,70,68,60,44,50,43,58,67,59,66,72,87,49,39,65,60,26,50,54,47,26,72,71,43,87,46,70,51,56,20,51,48,25,27,49,51,18,34,70,68,34,78,79,49,59,69,40,51,51,53,52,51,52,55,61,59,77,71,118